Protein AF-A0A1C0VKC2-F1 (afdb_monomer_lite)

Structure (mmCIF, N/CA/C/O backbone):
data_AF-A0A1C0VKC2-F1
#
_entry.id   AF-A0A1C0VKC2-F1
#
loop_
_atom_site.group_PDB
_atom_site.id
_atom_site.type_symbol
_atom_site.label_atom_id
_atom_site.label_alt_id
_atom_site.label_comp_id
_atom_site.label_asym_id
_atom_site.label_entity_id
_atom_site.label_seq_id
_atom_site.pdbx_PDB_ins_code
_atom_site.Cartn_x
_atom_site.Cartn_y
_atom_site.Cartn_z
_atom_site.occupancy
_atom_site.B_iso_or_equiv
_atom_site.auth_seq_id
_atom_site.auth_comp_id
_atom_site.auth_asym_id
_atom_site.auth_atom_id
_atom_site.pdbx_PDB_model_num
ATOM 1 N N . MET A 1 1 ? 21.339 -8.410 16.434 1.00 63.69 1 MET A N 1
ATOM 2 C CA . MET A 1 1 ? 21.073 -7.180 15.658 1.00 63.69 1 MET A CA 1
ATOM 3 C C . MET A 1 1 ? 19.647 -7.127 15.102 1.00 63.69 1 MET A C 1
ATOM 5 O O . MET A 1 1 ? 18.904 -6.255 15.519 1.00 63.69 1 MET A O 1
ATOM 9 N N . HIS A 1 2 ? 19.194 -8.066 14.255 1.00 82.31 2 HIS A N 1
ATOM 10 C CA . HIS A 1 2 ? 17.830 -7.990 13.683 1.00 82.31 2 HIS A CA 1
ATOM 11 C C . HIS A 1 2 ? 16.681 -8.151 14.696 1.00 82.31 2 HIS A C 1
ATOM 13 O O . HIS A 1 2 ? 15.653 -7.501 14.552 1.00 82.31 2 HIS A O 1
ATOM 19 N N . ARG A 1 3 ? 16.847 -8.970 15.745 1.00 86.69 3 ARG A N 1
ATOM 20 C CA . ARG A 1 3 ? 15.786 -9.204 16.743 1.00 86.69 3 ARG A CA 1
ATOM 21 C C . ARG A 1 3 ? 15.445 -7.953 17.559 1.00 86.69 3 ARG A C 1
ATOM 23 O O . ARG A 1 3 ? 14.279 -7.610 17.662 1.00 86.69 3 ARG A O 1
ATOM 30 N N . GLU A 1 4 ? 16.447 -7.258 18.092 1.00 91.50 4 GLU A N 1
ATOM 31 C CA . GLU A 1 4 ? 16.249 -6.016 18.863 1.00 91.50 4 GLU A CA 1
ATOM 32 C C . GLU A 1 4 ? 15.615 -4.914 18.008 1.00 91.50 4 GLU A C 1
ATOM 34 O O . GLU A 1 4 ? 14.738 -4.195 18.475 1.00 91.50 4 GLU A O 1
ATOM 39 N N . PHE A 1 5 ? 16.006 -4.828 16.732 1.00 92.06 5 PHE A N 1
ATOM 40 C CA . PHE A 1 5 ? 15.396 -3.910 15.774 1.00 92.06 5 PHE A CA 1
ATOM 41 C C . PHE A 1 5 ? 13.908 -4.214 15.546 1.00 92.06 5 PHE A C 1
ATOM 43 O O . PHE A 1 5 ? 13.084 -3.306 15.600 1.00 92.06 5 PHE A O 1
ATOM 50 N N . ILE A 1 6 ? 13.552 -5.488 15.353 1.00 88.62 6 ILE A N 1
ATOM 51 C CA . ILE A 1 6 ? 12.156 -5.912 15.175 1.00 88.62 6 ILE A CA 1
ATOM 52 C C . ILE A 1 6 ? 11.327 -5.622 16.432 1.00 88.62 6 ILE A C 1
ATOM 54 O O . ILE A 1 6 ? 10.216 -5.112 16.3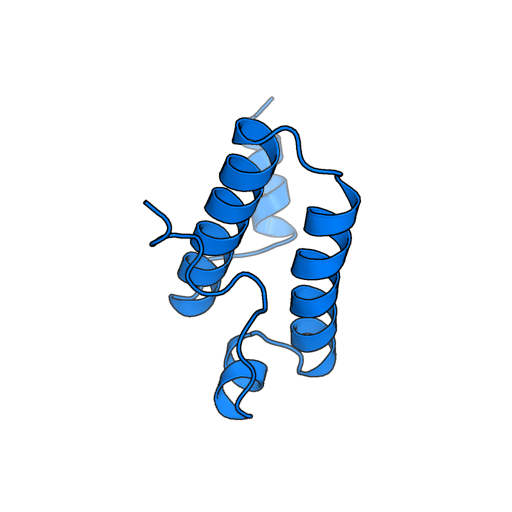18 1.00 88.62 6 ILE A O 1
ATOM 58 N N . GLU A 1 7 ? 11.845 -5.917 17.625 1.00 90.69 7 GLU A N 1
ATOM 59 C CA . GLU A 1 7 ? 11.121 -5.643 18.874 1.00 90.69 7 GLU A CA 1
ATOM 60 C C . GLU A 1 7 ? 10.934 -4.136 19.121 1.00 90.69 7 GLU A C 1
ATOM 62 O O . GLU A 1 7 ? 9.865 -3.713 19.569 1.00 90.69 7 GLU A O 1
ATOM 67 N N . ARG A 1 8 ? 11.911 -3.300 18.739 1.00 92.38 8 ARG A N 1
ATOM 68 C CA . ARG A 1 8 ? 11.749 -1.839 18.745 1.00 92.38 8 ARG A CA 1
ATOM 69 C C . ARG A 1 8 ? 10.636 -1.390 17.795 1.00 92.38 8 ARG A C 1
ATOM 71 O O . ARG A 1 8 ? 9.750 -0.655 18.216 1.00 92.38 8 ARG A O 1
ATOM 78 N N . LEU A 1 9 ? 10.624 -1.887 16.557 1.00 91.19 9 LEU A N 1
ATOM 79 C CA . LEU A 1 9 ? 9.578 -1.547 15.587 1.00 91.19 9 LEU A CA 1
ATOM 80 C C . LEU A 1 9 ? 8.187 -1.999 16.036 1.00 91.19 9 LEU A C 1
ATOM 82 O O . LEU A 1 9 ? 7.229 -1.263 15.848 1.00 91.19 9 LEU A O 1
ATOM 86 N N . LYS A 1 10 ? 8.057 -3.166 16.676 1.00 89.38 10 LYS A N 1
ATOM 87 C CA . LYS A 1 10 ? 6.777 -3.605 17.260 1.00 89.38 10 LYS A CA 1
ATOM 88 C C . LYS A 1 10 ? 6.298 -2.694 18.391 1.00 89.38 10 LYS A C 1
ATOM 90 O O . LYS A 1 10 ? 5.101 -2.626 18.641 1.00 89.38 10 LYS A O 1
ATOM 95 N N . THR A 1 11 ? 7.222 -2.031 19.084 1.00 91.06 11 THR A N 1
ATOM 96 C CA . THR A 1 11 ? 6.897 -1.059 20.135 1.00 91.06 11 THR A CA 1
ATOM 97 C C . THR A 1 11 ? 6.454 0.276 19.530 1.00 91.06 11 THR A C 1
ATOM 99 O O . THR A 1 11 ? 5.488 0.868 19.998 1.00 91.06 11 THR A O 1
ATOM 102 N N . GLU A 1 12 ? 7.133 0.738 18.478 1.00 92.69 12 GLU A N 1
ATOM 103 C CA . GLU A 1 12 ? 6.836 2.002 17.781 1.00 92.69 12 GLU A CA 1
ATOM 104 C C . GLU A 1 12 ? 5.590 1.909 16.883 1.00 92.69 12 GLU A C 1
ATOM 106 O O . GLU A 1 12 ? 4.829 2.866 16.756 1.00 92.69 12 GLU A O 1
ATOM 111 N N . CYS A 1 13 ? 5.381 0.755 16.255 1.00 87.69 13 CYS A N 1
ATOM 112 C CA . CYS A 1 13 ? 4.306 0.469 15.311 1.00 87.69 13 CYS A CA 1
ATOM 113 C C . CYS A 1 13 ? 3.668 -0.879 15.681 1.00 87.69 13 CYS A C 1
ATOM 115 O O . CYS A 1 13 ? 3.965 -1.908 15.061 1.00 87.69 13 CYS A O 1
ATOM 117 N N . PRO A 1 14 ? 2.834 -0.905 16.734 1.00 85.75 14 PRO A N 1
ATOM 118 C CA . PRO A 1 14 ? 2.225 -2.138 17.199 1.00 85.75 14 PRO A CA 1
ATOM 119 C C . PRO A 1 14 ? 1.278 -2.713 16.144 1.00 85.75 14 PRO A C 1
ATOM 121 O O . PRO A 1 14 ? 0.445 -2.011 15.579 1.00 85.75 14 PRO A O 1
ATOM 124 N N . GLY A 1 15 ? 1.417 -4.016 15.897 1.00 84.50 15 GLY A N 1
ATOM 125 C CA . GLY A 1 15 ? 0.436 -4.807 15.156 1.00 84.50 15 GLY A CA 1
ATOM 126 C C . GLY A 1 15 ? -0.646 -5.403 16.076 1.00 84.50 15 GLY A C 1
ATOM 127 O O . GLY A 1 15 ? -0.732 -5.033 17.249 1.00 84.50 15 GLY A O 1
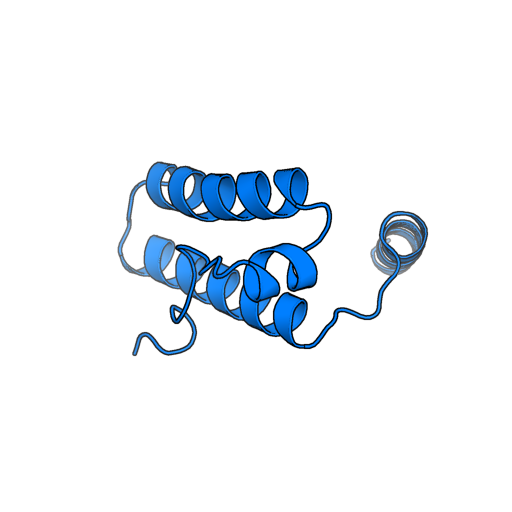ATOM 128 N N . PRO A 1 16 ? -1.419 -6.396 15.595 1.00 89.88 16 PRO A N 1
ATOM 129 C CA . PRO A 1 16 ? -1.346 -6.997 14.261 1.00 89.88 16 PRO A CA 1
ATOM 130 C C . PRO A 1 16 ? -1.969 -6.107 13.177 1.00 89.88 16 PRO A C 1
ATOM 132 O O . PRO A 1 16 ? -2.818 -5.273 13.468 1.00 89.88 16 PRO A O 1
ATOM 135 N N . LEU A 1 17 ? -1.570 -6.338 11.924 1.00 91.69 17 LEU A N 1
ATOM 136 C CA . LEU A 1 17 ? -2.207 -5.721 10.758 1.00 91.69 17 LEU A CA 1
ATOM 137 C C . LEU A 1 17 ? -3.660 -6.189 10.626 1.00 91.69 17 LEU A C 1
ATOM 139 O O . LEU A 1 17 ? -3.946 -7.381 10.799 1.00 91.69 17 LEU A O 1
ATOM 143 N N . THR A 1 18 ? -4.558 -5.289 10.237 1.00 93.94 18 THR A N 1
ATOM 144 C CA . THR A 1 18 ? -5.908 -5.669 9.803 1.00 93.94 18 THR A CA 1
ATOM 145 C C . THR A 1 18 ? -5.860 -6.426 8.464 1.00 93.94 18 THR A C 1
ATOM 147 O O . THR A 1 18 ? -4.862 -6.357 7.736 1.00 93.94 18 THR A O 1
ATOM 150 N N . PRO A 1 19 ? -6.925 -7.160 8.079 1.00 94.88 19 PRO A N 1
ATOM 151 C CA . PRO A 1 19 ? -6.986 -7.810 6.768 1.00 94.88 19 PRO A CA 1
ATOM 152 C C . PRO A 1 19 ? -6.799 -6.836 5.595 1.00 94.88 19 PRO A C 1
ATOM 154 O O . PRO A 1 19 ? -6.093 -7.163 4.641 1.00 94.88 19 PRO A O 1
ATOM 157 N N . ASN A 1 20 ? -7.370 -5.631 5.691 1.00 94.94 20 ASN A N 1
ATOM 158 C CA . ASN A 1 20 ? -7.235 -4.597 4.665 1.00 94.94 20 ASN A CA 1
ATOM 159 C C . ASN A 1 20 ? -5.804 -4.058 4.594 1.00 94.94 20 ASN A C 1
ATOM 161 O O . ASN A 1 20 ? -5.266 -3.901 3.503 1.00 94.94 20 ASN A O 1
ATOM 165 N N . GLU A 1 21 ? -5.158 -3.833 5.741 1.00 95.31 21 GLU A N 1
ATOM 166 C CA . GLU A 1 21 ? -3.756 -3.398 5.782 1.00 95.31 21 GLU A CA 1
ATOM 167 C C . GLU A 1 21 ? -2.829 -4.465 5.199 1.00 95.31 21 GLU A C 1
ATOM 169 O O . GLU A 1 21 ? -1.914 -4.154 4.437 1.00 95.31 21 GLU A O 1
ATOM 174 N N . LYS A 1 22 ? -3.097 -5.742 5.495 1.00 95.81 22 LYS A N 1
ATOM 175 C CA . LYS A 1 22 ? -2.349 -6.857 4.914 1.00 95.81 22 LYS A CA 1
ATOM 176 C C . LYS A 1 22 ? -2.512 -6.918 3.393 1.00 95.81 22 LYS A C 1
ATOM 178 O O . LYS A 1 22 ? -1.506 -7.089 2.708 1.00 95.81 22 LYS A O 1
ATOM 183 N N . LYS A 1 23 ? -3.733 -6.754 2.867 1.00 95.69 23 LYS A N 1
ATOM 184 C CA . LYS A 1 23 ? -3.984 -6.725 1.415 1.00 95.69 23 LYS A CA 1
ATOM 185 C C . LYS A 1 23 ? -3.307 -5.528 0.750 1.00 95.69 23 LYS A C 1
ATOM 187 O O . LYS A 1 23 ? -2.626 -5.720 -0.248 1.00 95.69 23 LYS A O 1
ATOM 192 N N . LEU A 1 24 ? -3.412 -4.332 1.333 1.00 96.50 24 LEU A N 1
ATOM 193 C CA . LEU A 1 24 ? -2.744 -3.133 0.822 1.00 96.50 24 LEU A CA 1
ATOM 194 C C . LEU A 1 24 ? -1.222 -3.318 0.748 1.00 96.50 24 LEU A C 1
ATOM 196 O O . LEU A 1 24 ? -0.607 -2.978 -0.254 1.00 96.50 24 LEU A O 1
ATOM 200 N N . LEU A 1 25 ? -0.599 -3.885 1.785 1.00 96.38 25 LEU A N 1
ATOM 201 C CA . LEU A 1 25 ? 0.843 -4.147 1.773 1.00 96.38 25 LEU A CA 1
ATOM 202 C C . LEU A 1 25 ? 1.243 -5.210 0.741 1.00 96.38 25 LEU A C 1
ATOM 204 O O . LEU A 1 25 ? 2.327 -5.117 0.168 1.00 96.38 25 LEU A O 1
ATOM 208 N N . GLN A 1 26 ? 0.390 -6.209 0.493 1.00 97.19 26 GLN A N 1
ATOM 209 C CA . GLN A 1 26 ? 0.598 -7.163 -0.600 1.00 97.19 26 GLN A CA 1
ATOM 210 C C . GLN A 1 26 ? 0.524 -6.461 -1.959 1.00 97.19 26 GLN A C 1
ATOM 212 O O . GLN A 1 26 ? 1.418 -6.635 -2.774 1.00 97.19 26 GLN A O 1
ATOM 217 N N . ASP A 1 27 ? -0.480 -5.622 -2.169 1.00 97.31 27 ASP A N 1
ATOM 218 C CA . ASP A 1 27 ? -0.651 -4.831 -3.386 1.00 97.31 27 ASP A CA 1
ATOM 219 C C . ASP A 1 27 ? 0.529 -3.880 -3.645 1.00 97.31 27 ASP A C 1
ATOM 221 O O . ASP A 1 27 ? 1.097 -3.871 -4.735 1.00 97.31 27 ASP A O 1
ATOM 225 N N . ILE A 1 28 ? 0.986 -3.154 -2.620 1.00 97.81 28 ILE A N 1
ATOM 226 C CA . ILE A 1 28 ? 2.177 -2.295 -2.706 1.00 97.81 28 ILE A CA 1
ATOM 227 C C . ILE A 1 28 ? 3.428 -3.109 -3.053 1.00 97.81 28 ILE A C 1
ATOM 229 O O . ILE A 1 28 ? 4.257 -2.646 -3.834 1.00 97.81 28 ILE A O 1
ATOM 233 N N . ARG A 1 29 ? 3.583 -4.314 -2.489 1.00 97.56 29 ARG A N 1
ATOM 234 C CA . ARG A 1 29 ? 4.713 -5.188 -2.824 1.00 97.56 29 ARG A CA 1
ATOM 235 C C . ARG A 1 29 ? 4.707 -5.551 -4.310 1.00 97.56 29 ARG A C 1
ATOM 237 O O . ARG A 1 29 ? 5.729 -5.368 -4.957 1.00 97.56 29 ARG A O 1
ATOM 244 N N . PHE A 1 30 ? 3.575 -6.002 -4.844 1.00 97.12 30 PHE A N 1
ATOM 245 C CA . PHE A 1 30 ? 3.475 -6.364 -6.260 1.00 97.12 30 PHE A CA 1
ATOM 246 C C . PHE A 1 30 ? 3.628 -5.158 -7.193 1.00 97.12 30 PHE A C 1
ATOM 248 O O . PHE A 1 30 ? 4.214 -5.290 -8.258 1.00 97.12 30 PHE A O 1
ATOM 255 N N . LEU A 1 31 ? 3.174 -3.968 -6.789 1.00 96.75 31 LEU A N 1
ATOM 256 C CA . LEU A 1 31 ? 3.461 -2.727 -7.514 1.00 96.75 31 LEU A CA 1
ATOM 257 C C . LEU A 1 31 ? 4.969 -2.467 -7.622 1.00 96.75 31 LEU A C 1
ATOM 259 O O . LEU A 1 31 ? 5.446 -2.069 -8.680 1.00 96.75 31 LEU A O 1
ATOM 263 N N . ILE A 1 32 ? 5.713 -2.648 -6.529 1.00 97.38 32 ILE A N 1
ATOM 264 C CA . ILE A 1 32 ? 7.169 -2.460 -6.535 1.00 97.38 32 ILE A CA 1
ATOM 265 C C . ILE A 1 32 ? 7.827 -3.501 -7.440 1.00 97.38 32 ILE A C 1
ATOM 267 O O . ILE A 1 32 ? 8.663 -3.124 -8.257 1.00 97.38 32 ILE A O 1
ATOM 271 N N . ASP A 1 33 ? 7.423 -4.767 -7.326 1.00 96.69 33 ASP A N 1
ATOM 272 C CA . ASP A 1 33 ? 7.933 -5.851 -8.171 1.00 96.69 33 ASP A CA 1
ATOM 273 C C . ASP A 1 33 ? 7.667 -5.537 -9.662 1.00 96.69 33 ASP A C 1
ATOM 275 O O . ASP A 1 33 ? 8.603 -5.516 -10.455 1.00 96.69 33 ASP A O 1
ATOM 279 N N . PHE A 1 34 ? 6.446 -5.116 -10.021 1.00 95.69 34 PHE A N 1
ATOM 280 C CA . PHE A 1 34 ? 6.087 -4.663 -11.372 1.00 95.69 34 PHE A CA 1
ATOM 281 C C . PHE A 1 34 ? 6.969 -3.507 -11.872 1.00 95.69 34 PHE A C 1
ATOM 283 O O . PHE A 1 34 ? 7.443 -3.509 -13.005 1.00 95.69 34 PHE A O 1
ATOM 290 N N . ILE A 1 35 ? 7.216 -2.497 -11.038 1.00 96.75 35 ILE A N 1
ATOM 291 C CA . ILE A 1 35 ? 8.061 -1.357 -11.420 1.00 96.75 35 ILE A CA 1
ATOM 292 C C . ILE A 1 35 ? 9.493 -1.806 -11.720 1.00 96.75 35 ILE A C 1
ATOM 294 O O . ILE A 1 35 ? 10.091 -1.312 -12.674 1.00 96.75 35 ILE A O 1
ATOM 298 N N . LEU A 1 36 ? 10.029 -2.728 -10.920 1.00 97.25 36 LEU A N 1
ATOM 299 C CA . LEU A 1 36 ? 11.384 -3.248 -11.082 1.00 97.25 36 LEU A CA 1
ATOM 300 C C . LEU A 1 36 ? 11.504 -4.157 -12.309 1.00 97.25 36 LEU A C 1
ATOM 302 O O . LEU A 1 36 ? 12.437 -3.990 -13.087 1.00 97.25 36 LEU A O 1
ATOM 306 N N . ASP A 1 37 ? 10.553 -5.067 -12.512 1.00 96.75 37 ASP A N 1
ATOM 307 C CA . ASP A 1 37 ? 10.568 -6.028 -13.623 1.00 96.75 37 ASP A CA 1
ATOM 308 C C . ASP A 1 37 ? 10.445 -5.351 -14.998 1.00 96.75 37 ASP A C 1
ATOM 310 O O . ASP A 1 37 ? 10.882 -5.896 -16.014 1.00 96.75 37 ASP A O 1
ATOM 314 N N . HIS A 1 38 ? 9.870 -4.148 -15.032 1.00 96.44 38 HIS A N 1
ATOM 315 C CA . HIS A 1 38 ? 9.648 -3.374 -16.250 1.00 96.44 38 HIS A CA 1
ATOM 316 C C . HIS A 1 38 ? 10.543 -2.129 -16.377 1.00 96.44 38 HIS A C 1
ATOM 318 O O . HIS A 1 38 ? 10.295 -1.310 -17.264 1.00 96.44 38 HIS A O 1
ATOM 324 N N . ASP A 1 39 ? 11.561 -1.972 -15.520 1.00 97.44 39 ASP A N 1
ATOM 325 C CA . ASP A 1 39 ? 12.475 -0.816 -15.502 1.00 97.44 39 ASP A CA 1
ATOM 326 C C . ASP A 1 39 ? 11.733 0.5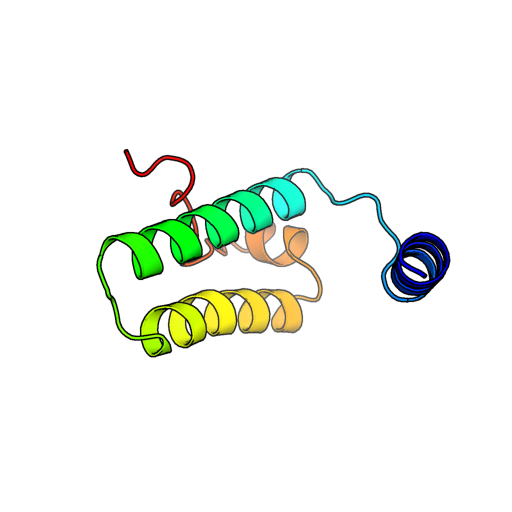42 -15.529 1.00 97.44 39 ASP A C 1
ATOM 328 O O . ASP A 1 39 ? 12.113 1.489 -16.228 1.00 97.44 39 ASP A O 1
ATOM 332 N N . LEU A 1 40 ? 10.627 0.640 -14.783 1.00 97.25 40 LEU A N 1
ATOM 333 C CA . LEU A 1 40 ? 9.806 1.849 -14.732 1.00 97.25 40 LEU A CA 1
ATOM 334 C C . LEU A 1 40 ? 10.393 2.896 -13.778 1.00 97.25 40 LEU A C 1
ATOM 336 O O . LEU A 1 40 ? 11.091 2.596 -12.809 1.00 97.25 40 LEU A O 1
ATOM 340 N N . ASP A 1 41 ? 10.065 4.162 -14.038 1.00 97.50 41 ASP A N 1
ATOM 341 C CA . ASP A 1 41 ? 10.544 5.282 -13.230 1.00 97.50 41 ASP A CA 1
ATOM 342 C C . ASP A 1 41 ? 10.015 5.205 -11.785 1.00 97.50 41 ASP A C 1
ATOM 344 O O . ASP A 1 41 ? 8.817 5.022 -11.541 1.00 97.50 41 ASP A O 1
ATOM 348 N N . ILE A 1 42 ? 10.905 5.427 -10.814 1.00 96.31 42 ILE A N 1
ATOM 349 C CA . ILE A 1 42 ? 10.588 5.446 -9.376 1.00 96.31 42 ILE A CA 1
ATOM 350 C C . ILE A 1 42 ? 9.462 6.430 -9.016 1.00 96.31 42 ILE A C 1
ATOM 352 O O . ILE A 1 42 ? 8.744 6.232 -8.032 1.00 96.31 42 ILE A O 1
ATOM 356 N N . SER A 1 43 ? 9.258 7.474 -9.821 1.00 97.62 43 SER A N 1
ATOM 357 C CA . SER A 1 43 ? 8.174 8.444 -9.662 1.00 97.62 43 SER A CA 1
ATOM 358 C C . SER A 1 43 ? 6.797 7.782 -9.695 1.00 97.62 43 SER A C 1
ATOM 360 O O . SER A 1 43 ? 5.881 8.285 -9.044 1.00 97.62 43 SER A O 1
ATOM 362 N N . LEU A 1 44 ? 6.636 6.645 -10.386 1.00 95.88 44 LEU A N 1
ATOM 363 C CA . LEU A 1 44 ? 5.391 5.873 -10.369 1.00 95.88 44 LEU A CA 1
ATOM 364 C C . LEU A 1 44 ? 5.106 5.309 -8.970 1.00 95.88 44 LEU A C 1
ATOM 366 O O . LEU A 1 44 ? 4.006 5.507 -8.449 1.00 95.88 44 LEU A O 1
ATOM 370 N N . ALA A 1 45 ? 6.104 4.691 -8.327 1.00 95.62 45 ALA A N 1
ATOM 371 C CA . ALA A 1 45 ? 5.976 4.178 -6.962 1.00 95.62 45 ALA A CA 1
ATOM 372 C C . ALA A 1 45 ? 5.620 5.310 -5.993 1.00 95.62 45 ALA A C 1
ATOM 374 O O . ALA A 1 45 ? 4.657 5.205 -5.234 1.00 95.62 45 ALA A O 1
ATOM 375 N N . VAL A 1 46 ? 6.356 6.425 -6.064 1.00 97.44 46 VAL A N 1
ATOM 376 C CA . VAL A 1 46 ? 6.125 7.594 -5.203 1.00 97.44 46 VAL A CA 1
ATOM 377 C C . VAL A 1 46 ? 4.724 8.166 -5.412 1.00 97.44 46 VAL A C 1
ATOM 379 O O . VAL A 1 46 ? 4.038 8.471 -4.437 1.00 97.44 46 VAL A O 1
ATOM 382 N N . HIS A 1 47 ? 4.272 8.291 -6.661 1.00 97.62 47 HIS A N 1
ATOM 383 C CA . HIS A 1 47 ? 2.954 8.836 -6.974 1.00 97.62 47 HIS A CA 1
ATOM 384 C C . HIS A 1 47 ? 1.816 7.955 -6.446 1.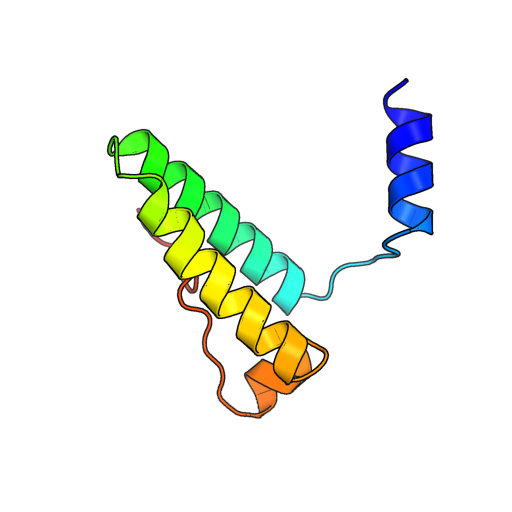00 97.62 47 HIS A C 1
ATOM 386 O O . HIS A 1 47 ? 0.870 8.464 -5.841 1.00 97.62 47 HIS A O 1
ATOM 392 N N . VAL A 1 48 ? 1.897 6.642 -6.677 1.00 97.62 48 VAL A N 1
ATOM 393 C CA . VAL A 1 48 ? 0.849 5.686 -6.296 1.00 97.62 48 VAL A CA 1
ATOM 394 C C . VAL A 1 48 ? 0.807 5.508 -4.780 1.00 97.62 48 VAL A C 1
ATOM 396 O O . VAL A 1 48 ? -0.222 5.764 -4.156 1.00 97.62 48 VAL A O 1
ATOM 399 N N . ILE A 1 49 ? 1.941 5.162 -4.171 1.00 97.50 49 ILE A N 1
ATOM 400 C CA . ILE A 1 49 ? 2.039 4.905 -2.730 1.00 97.50 49 ILE A CA 1
ATOM 401 C C . ILE A 1 49 ? 1.785 6.193 -1.9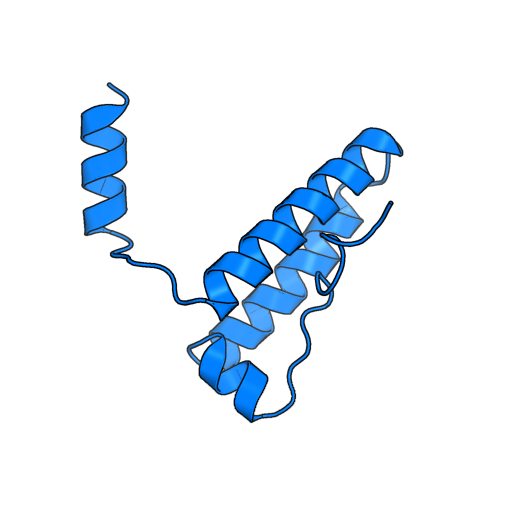33 1.00 97.50 49 ILE A C 1
ATOM 403 O O . ILE A 1 49 ? 1.087 6.180 -0.918 1.00 97.50 49 ILE A O 1
ATOM 407 N N . GLY A 1 50 ? 2.307 7.330 -2.406 1.00 97.88 50 GLY A N 1
ATOM 408 C CA . GLY A 1 50 ? 2.116 8.629 -1.764 1.00 97.88 50 GLY A CA 1
ATOM 409 C C . GLY A 1 50 ? 0.655 9.079 -1.747 1.00 97.88 50 GLY A C 1
ATOM 410 O O . GLY A 1 50 ? 0.186 9.583 -0.727 1.00 97.88 50 GLY A O 1
ATOM 411 N N . HIS A 1 51 ? -0.084 8.857 -2.839 1.00 97.75 51 HIS A N 1
ATOM 412 C CA . HIS A 1 51 ? -1.526 9.100 -2.875 1.00 97.75 51 HIS A CA 1
ATOM 413 C C . HIS A 1 51 ? -2.263 8.257 -1.827 1.00 97.75 51 HIS A C 1
ATOM 415 O O . HIS A 1 51 ? -3.058 8.795 -1.054 1.00 97.75 51 HIS A O 1
ATOM 421 N N . ASP A 1 52 ? -1.970 6.958 -1.772 1.00 97.88 52 ASP A N 1
ATOM 422 C CA . ASP A 1 52 ? -2.698 6.034 -0.906 1.00 97.88 52 ASP A CA 1
ATOM 423 C C . ASP A 1 52 ? -2.473 6.346 0.572 1.00 97.88 52 ASP A C 1
ATOM 425 O O . ASP A 1 52 ? -3.430 6.445 1.343 1.00 97.88 52 ASP A O 1
ATOM 429 N N . PHE A 1 53 ? -1.226 6.611 0.968 1.00 97.00 53 PHE A N 1
ATOM 430 C CA . PHE A 1 53 ? -0.935 7.027 2.337 1.00 97.00 53 PHE A CA 1
ATOM 431 C C . PHE A 1 53 ? -1.490 8.408 2.674 1.00 97.00 53 PHE A C 1
ATOM 433 O O . PHE A 1 53 ? -1.955 8.601 3.797 1.00 97.00 53 PHE A O 1
ATOM 440 N 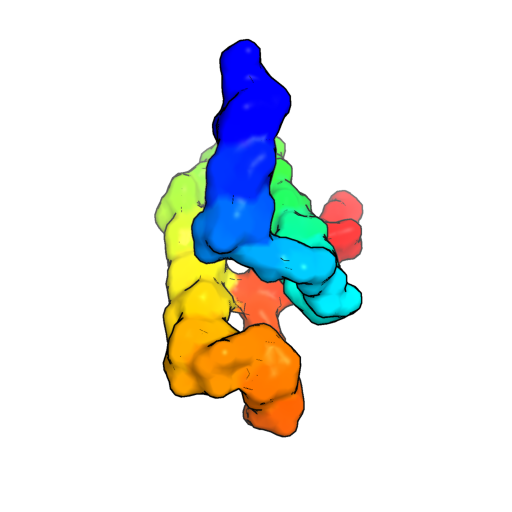N . SER A 1 54 ? -1.489 9.357 1.732 1.00 97.88 54 SER A N 1
ATOM 441 C CA . SER A 1 54 ? -2.089 10.675 1.962 1.00 97.88 54 SER A CA 1
ATOM 442 C C . SER A 1 54 ? -3.570 10.552 2.324 1.00 97.88 54 SER A C 1
ATOM 444 O O . SER A 1 54 ? -4.024 11.164 3.295 1.00 97.88 54 SER A O 1
ATOM 446 N N . GLU A 1 55 ? -4.308 9.702 1.610 1.00 97.50 55 GLU A N 1
ATOM 447 C CA . GLU A 1 55 ? -5.722 9.469 1.881 1.00 97.50 55 GLU A CA 1
ATOM 448 C C . GLU A 1 55 ? -5.946 8.734 3.209 1.00 97.50 55 GLU A C 1
ATOM 450 O O . GLU A 1 55 ? -6.781 9.150 4.014 1.00 97.50 55 GLU A O 1
ATOM 455 N N . ILE A 1 56 ? -5.155 7.699 3.500 1.00 96.75 56 ILE A N 1
ATOM 456 C CA . ILE A 1 56 ? -5.225 6.970 4.776 1.00 96.75 56 ILE A CA 1
ATOM 457 C C . ILE A 1 56 ? -4.984 7.913 5.960 1.00 96.75 56 ILE A C 1
ATOM 459 O O . ILE A 1 56 ? -5.753 7.896 6.925 1.00 96.75 56 ILE A O 1
ATOM 463 N N . VAL A 1 57 ? -3.962 8.772 5.877 1.00 96.38 57 VAL A N 1
ATOM 464 C CA . VAL A 1 57 ? -3.651 9.777 6.907 1.00 96.38 57 VAL A CA 1
ATOM 465 C C . VAL A 1 57 ? -4.798 10.774 7.050 1.00 96.38 57 VAL A C 1
ATOM 467 O O . VAL A 1 57 ? -5.225 11.057 8.169 1.00 96.38 57 VAL A O 1
ATOM 470 N N . ARG A 1 58 ? -5.357 11.258 5.934 1.00 97.50 58 ARG A N 1
ATOM 471 C CA . ARG A 1 58 ? -6.493 12.192 5.931 1.00 97.50 58 ARG A CA 1
ATOM 472 C C . ARG A 1 58 ? -7.733 11.614 6.618 1.00 97.50 58 ARG A C 1
ATOM 474 O O . ARG A 1 58 ? -8.468 12.354 7.269 1.00 97.50 58 ARG A O 1
ATOM 481 N N . GLN A 1 59 ? -7.974 10.310 6.482 1.00 97.12 59 GLN A N 1
ATOM 482 C CA . GLN A 1 59 ? -9.117 9.621 7.096 1.00 97.12 59 GLN A CA 1
ATOM 483 C C . GLN A 1 59 ? -8.815 9.047 8.489 1.00 97.12 59 GLN A C 1
ATOM 485 O O . GLN A 1 59 ? -9.733 8.625 9.200 1.00 97.12 59 GLN A O 1
ATOM 490 N N . GLY A 1 60 ? -7.543 9.032 8.888 1.00 95.00 60 GLY A N 1
ATOM 491 C CA . GLY A 1 60 ? -7.046 8.534 10.169 1.00 95.00 60 GLY A CA 1
ATOM 492 C C . GLY A 1 60 ? -6.926 7.009 10.280 1.00 95.00 60 GLY A C 1
ATOM 493 O O . GLY A 1 60 ? -6.528 6.529 11.334 1.00 95.00 60 GLY A O 1
ATOM 494 N N . SER A 1 61 ? -7.304 6.248 9.248 1.00 94.31 61 SER A N 1
ATOM 495 C CA . SER A 1 61 ? -7.104 4.791 9.145 1.00 94.31 61 SER A CA 1
ATOM 496 C C . SER A 1 61 ? -7.555 4.291 7.771 1.00 94.31 61 SER A C 1
ATOM 498 O O . SER A 1 61 ? -8.475 4.874 7.188 1.00 94.31 61 SER A O 1
ATOM 500 N N . LEU A 1 62 ? -7.007 3.162 7.316 1.00 96.19 62 LEU A N 1
ATOM 501 C CA . LEU A 1 62 ? -7.418 2.519 6.066 1.00 96.19 62 LEU A CA 1
ATOM 502 C C . LEU A 1 62 ? -8.899 2.104 6.080 1.00 96.19 62 LEU A C 1
ATOM 504 O O . LEU A 1 62 ? -9.626 2.405 5.138 1.00 96.19 62 LEU A O 1
ATOM 508 N N . ASP A 1 63 ? -9.385 1.511 7.173 1.00 95.31 63 ASP A N 1
ATOM 509 C CA . ASP A 1 63 ? -10.780 1.049 7.269 1.00 95.31 63 ASP A CA 1
ATOM 510 C C . ASP A 1 63 ? -11.795 2.206 7.186 1.00 95.31 63 ASP A C 1
ATOM 512 O O . ASP A 1 63 ? -12.834 2.108 6.523 1.00 95.31 63 ASP A O 1
ATOM 516 N N . LYS A 1 64 ? -11.481 3.359 7.795 1.00 96.00 64 LYS A N 1
ATOM 517 C CA . LYS A 1 64 ? -12.302 4.575 7.646 1.00 96.00 64 LYS A CA 1
ATOM 518 C C . LYS A 1 64 ? -12.272 5.124 6.224 1.00 96.00 64 LYS A C 1
ATOM 520 O O . LYS A 1 64 ? -13.286 5.640 5.767 1.00 96.00 64 LYS A O 1
ATOM 525 N N . ALA A 1 65 ? -11.137 5.038 5.537 1.00 97.44 65 ALA A N 1
ATOM 526 C CA . ALA A 1 65 ? -11.049 5.469 4.151 1.00 97.44 65 ALA A CA 1
ATOM 527 C C . ALA A 1 65 ? -11.914 4.572 3.253 1.00 97.44 65 ALA A C 1
ATOM 529 O O . ALA A 1 65 ? -12.772 5.078 2.528 1.00 97.44 65 ALA A O 1
ATOM 530 N N . ILE A 1 66 ? -11.770 3.248 3.369 1.00 96.69 66 ILE A N 1
ATOM 531 C CA . ILE A 1 66 ? -12.542 2.264 2.592 1.00 96.69 66 ILE A CA 1
ATOM 532 C C . ILE A 1 66 ? -14.046 2.419 2.841 1.00 96.69 66 ILE A C 1
ATOM 534 O O . ILE A 1 66 ? -14.827 2.454 1.893 1.00 96.69 66 ILE A O 1
ATOM 538 N N . SER A 1 67 ? -14.475 2.594 4.097 1.00 96.88 67 SER A N 1
ATOM 539 C CA . SER A 1 67 ? -15.902 2.802 4.409 1.00 96.88 67 SER A CA 1
ATOM 540 C C . SER A 1 67 ? -16.487 4.099 3.830 1.00 96.88 67 SER A C 1
ATOM 542 O O . SER A 1 67 ? -17.705 4.221 3.720 1.00 96.88 67 SER A O 1
ATOM 544 N N . LYS A 1 68 ? -15.640 5.049 3.408 1.00 96.38 68 LYS A N 1
ATOM 545 C CA . LYS A 1 68 ? -16.020 6.264 2.668 1.00 96.38 68 LYS A CA 1
ATOM 546 C C . LYS A 1 68 ? -15.875 6.127 1.147 1.00 96.38 68 LYS A C 1
ATOM 548 O O . LYS A 1 68 ? -16.002 7.123 0.439 1.00 96.38 68 LYS A O 1
ATOM 553 N N . GLY A 1 69 ? -15.616 4.920 0.645 1.00 96.12 69 GLY A N 1
ATOM 554 C CA . GLY A 1 69 ? -15.478 4.632 -0.783 1.00 96.12 69 GLY A CA 1
ATOM 555 C C . GLY A 1 69 ? -14.075 4.858 -1.348 1.00 96.12 69 GLY A C 1
ATOM 556 O O . GLY A 1 69 ? -13.926 4.921 -2.565 1.00 96.12 69 GLY A O 1
ATOM 557 N N . PHE A 1 70 ? -13.046 4.993 -0.505 1.00 97.00 70 PHE A N 1
ATOM 558 C CA . PHE A 1 70 ? -11.666 5.036 -0.986 1.00 97.00 70 PHE A CA 1
ATOM 559 C C . PHE A 1 70 ? -11.244 3.681 -1.564 1.00 97.00 70 PHE A C 1
ATOM 561 O O . PHE A 1 70 ? -11.370 2.651 -0.900 1.00 97.00 70 PHE A O 1
ATOM 568 N N . LEU A 1 71 ? -10.675 3.719 -2.769 1.00 96.31 71 LEU A N 1
ATOM 569 C CA . LEU A 1 71 ? -9.982 2.606 -3.404 1.00 96.31 71 LEU A CA 1
ATOM 570 C C . LEU A 1 71 ? -8.513 3.013 -3.624 1.00 96.31 71 LEU A C 1
ATOM 572 O O . LEU A 1 71 ? -8.280 3.997 -4.335 1.00 96.31 71 LEU A O 1
ATOM 576 N N . PRO A 1 72 ? -7.533 2.314 -3.017 1.00 96.25 72 PRO A N 1
ATOM 577 C CA . PRO A 1 72 ? -6.114 2.591 -3.235 1.00 96.25 72 PRO A CA 1
ATOM 578 C C . PRO A 1 72 ? -5.737 2.529 -4.719 1.00 96.25 72 PRO A C 1
ATOM 580 O O . PRO A 1 72 ? -6.231 1.682 -5.454 1.00 96.25 72 PRO A O 1
ATOM 583 N N . LYS A 1 73 ? -4.823 3.387 -5.174 1.00 97.19 73 LYS A N 1
ATOM 584 C CA . LYS A 1 73 ? -4.246 3.308 -6.525 1.00 97.19 73 LYS A CA 1
ATOM 585 C C . LYS A 1 73 ? -3.344 2.090 -6.699 1.00 97.19 73 LYS A C 1
ATOM 587 O O . LYS A 1 73 ? -3.160 1.633 -7.820 1.00 97.19 73 LYS A O 1
ATOM 592 N N . SER A 1 74 ? -2.785 1.589 -5.602 1.00 95.62 74 SER A N 1
ATOM 593 C CA . SER A 1 74 ? -2.073 0.310 -5.559 1.00 95.62 74 SER A CA 1
ATOM 594 C C . SER A 1 74 ? -3.008 -0.903 -5.619 1.00 95.62 74 SER A C 1
ATOM 596 O O . SER A 1 74 ? -2.520 -2.022 -5.701 1.00 95.62 74 SER A O 1
ATOM 598 N N . PHE A 1 75 ? -4.333 -0.718 -5.587 1.00 93.50 75 PHE A N 1
ATOM 599 C CA . PHE A 1 75 ? -5.286 -1.823 -5.562 1.00 93.50 75 PHE A CA 1
ATOM 600 C C . PHE A 1 75 ? -5.081 -2.804 -6.724 1.00 93.50 75 PHE A C 1
ATOM 602 O O . PHE A 1 75 ? -4.875 -2.402 -7.866 1.00 93.50 75 PHE A O 1
ATOM 609 N N . ASP A 1 76 ? -5.201 -4.091 -6.401 1.00 91.56 76 ASP A N 1
ATOM 610 C CA . ASP A 1 76 ? -5.203 -5.227 -7.332 1.00 91.56 76 ASP A CA 1
ATOM 611 C C . ASP A 1 76 ? -3.878 -5.555 -8.026 1.00 91.56 76 ASP A C 1
ATOM 613 O O . ASP A 1 76 ? -3.819 -6.512 -8.794 1.00 91.56 76 ASP A O 1
ATOM 617 N N . TYR A 1 77 ? -2.786 -4.858 -7.701 1.00 90.31 77 TYR A N 1
ATOM 618 C CA . TYR A 1 77 ? -1.461 -5.240 -8.197 1.00 90.31 77 TYR A CA 1
ATOM 619 C C . TYR A 1 77 ? -1.068 -6.659 -7.771 1.00 90.31 77 TYR A C 1
ATOM 621 O O . TYR A 1 77 ? -0.370 -7.336 -8.516 1.00 90.31 77 TYR A O 1
ATOM 629 N N . SER A 1 78 ? -1.567 -7.168 -6.636 1.00 89.69 78 SER A N 1
ATOM 630 C CA . SER A 1 78 ? -1.333 -8.565 -6.242 1.00 89.69 78 SER A CA 1
ATOM 631 C C . SER A 1 78 ? -1.951 -9.610 -7.174 1.00 89.69 78 SER A C 1
ATOM 633 O O . SER A 1 78 ? -1.712 -10.798 -6.977 1.00 89.69 78 SER A O 1
ATOM 635 N N . ASN A 1 79 ? -2.796 -9.183 -8.112 1.00 89.50 79 ASN A N 1
ATOM 636 C CA . ASN A 1 79 ? -3.457 -10.024 -9.105 1.00 89.50 79 ASN A CA 1
ATOM 637 C C . ASN A 1 79 ? -2.975 -9.716 -10.535 1.00 89.50 79 ASN A C 1
ATOM 639 O O . ASN A 1 79 ? -3.549 -10.232 -11.491 1.00 89.50 79 ASN A O 1
ATOM 643 N N . TYR A 1 80 ? -1.951 -8.870 -10.686 1.00 75.81 80 TYR A N 1
ATOM 644 C CA . TYR A 1 80 ? -1.292 -8.628 -11.963 1.00 75.81 80 TYR A CA 1
ATOM 645 C C . TYR A 1 80 ? -0.401 -9.840 -12.288 1.00 75.81 80 TYR A C 1
ATOM 647 O O . TYR A 1 80 ? 0.598 -10.064 -11.604 1.00 75.81 80 TYR A O 1
ATOM 655 N N . GLU A 1 81 ? -0.825 -10.657 -13.259 1.00 57.59 81 GLU A N 1
ATOM 656 C CA . GLU A 1 81 ? -0.052 -11.779 -13.828 1.00 57.59 81 GLU A CA 1
ATOM 657 C C . GLU A 1 81 ? 0.896 -11.316 -14.938 1.00 57.59 81 GLU A C 1
ATOM 659 O O . GLU A 1 81 ? 0.440 -10.564 -15.834 1.00 57.59 81 GLU A O 1
#

Foldseek 3Di:
DVVVVVVVCCVVPPDDDDPQRVQLVLLLVLVVVVCVVVVHDCVVSCVQVVVQVVQCVVLVHPVSSVVVVDDGSSPPSNVVD

Radius of gyration: 14.32 Å; chains: 1; bounding box: 37×24×36 Å

pLDDT: mean 93.68, std 6.64, range [57.59, 97.88]

Sequence (81 aa):
MHREFIERLKTECPGPLTPNEKKLLQDIRFLIDFILDHDLDISLAVHVIGHDFSEIVRQGSLDKAISKGFLPKSFDYSNYE

Secondary structure (DSSP, 8-state):
-HHHHHHHHHHHS--PPPHHHHHHHHHHHHHHHHHHHTT--HHHHHHHHHHHHHHHHHHTSHHHHHHTT---TTTTGGG--